Protein 5HB7 (pdb70)

InterPro domains:
  IPR012677 Nucleotide-binding alpha-beta plait domain superfamily [G3DSA:3.30.70.330] (127-249)
  IPR059837 Nucleoporin NUP53, C-terminal domain [PF28376] (381-426)

Nearest PDB structures (foldseek):
  5hb7-assembly1_A  TM=1.008E+00  e=2.711E-26  Thermochaetoides thermophila DSM 1495
  5hb8-assembly2_B  TM=9.740E-01  e=8.031E-22  Thermochaetoides thermophila DSM 1495
  5hb8-assembly4_D  TM=9.629E-01  e=1.924E-21  Thermochaetoides thermophila DSM 1495
  2lyv-assembly1_A  TM=5.678E-01  e=2.781E-02  Homo sapiens
  5mpl-assembly1_A  TM=6.545E-01  e=7.548E-02  Homo sapiens

GO terms:
  GO:0005515 protein binding (F, IPI)

Organism: Chaetomium thermophilum (strain DSM 1495 / CBS 144.50 / IMI 039719) (NCBI:txid759272)

Radius of gyration: 14.31 Å; Cα contacts (8 Å, |Δi|>4): 257; chains: 1; bounding box: 32×37×36 Å

Structure (mmCIF, N/CA/C/O backbone):
data_5HB7
#
_entry.id   5HB7
#
_cell.length_a   34.990
_cell.length_b   50.370
_cell.length_c   60.030
_cell.angle_alpha   90.00
_cell.angle_beta   90.00
_cell.angle_gamma   90.00
#
_symmetry.space_group_name_H-M   'P 21 21 21'
#
loop_
_entity.id
_entity.type
_entity.pdbx_description
1 polymer 'Nucleoporin NUP53'
2 non-polymer 'IODIDE ION'
3 water water
#
loop_
_atom_site.group_PDB
_atom_site.id
_atom_site.type_symbol
_atom_site.label_atom_id
_atom_site.label_alt_id
_atom_site.label_comp_id
_atom_site.label_asym_id
_atom_site.label_entity_id
_atom_site.label_seq_id
_atom_site.pdbx_PDB_ins_code
_atom_site.Cartn_x
_atom_site.Cartn_y
_atom_site.Cartn_z
_atom_site.occupancy
_atom_site.B_iso_or_equiv
_atom_site.auth_seq_id
_atom_site.auth_comp_id
_atom_site.auth_asym_id
_atom_site.auth_atom_id
_atom_site.pdbx_PDB_model_num
ATOM 1 N N . GLY A 1 1 ? -29.392 57.716 49.566 1.00 22.95 -4 GLY A N 1
ATOM 2 C CA . GLY A 1 1 ? -30.495 58.691 49.338 1.00 19.88 -4 GLY A CA 1
ATOM 3 C C . GLY A 1 1 ? -30.233 60.009 50.052 1.00 15.27 -4 GLY A C 1
ATOM 4 O O . GLY A 1 1 ? -29.435 60.055 50.987 1.00 15.43 -4 GLY A O 1
ATOM 10 N N A PRO A 1 2 ? -30.939 61.065 49.639 0.74 13.01 -3 PRO A N 1
ATOM 11 N N B PRO A 1 2 ? -30.905 61.077 49.623 0.26 13.74 -3 PRO A N 1
ATOM 12 C CA A PRO A 1 2 ? -30.672 62.393 50.218 0.74 12.66 -3 PRO A CA 1
ATOM 13 C CA B PRO A 1 2 ? -30.628 62.403 50.202 0.26 12.82 -3 PRO A CA 1
ATOM 14 C C A PRO A 1 2 ? -30.885 62.417 51.724 0.74 11.15 -3 PRO A C 1
ATOM 15 C C B PRO A 1 2 ? -30.885 62.438 51.704 0.26 11.03 -3 PRO A C 1
ATOM 16 O O A PRO A 1 2 ? -31.881 61.901 52.227 0.74 13.36 -3 PRO A O 1
ATOM 17 O O B PRO A 1 2 ? -31.908 61.947 52.183 0.26 11.97 -3 PRO A O 1
ATOM 38 N N . HIS A 1 3 ? -29.945 63.033 52.448 1.00 8.60 -2 HIS A N 1
ATOM 39 C CA . HIS A 1 3 ? -30.074 63.096 53.901 1.00 7.68 -2 HIS A CA 1
ATOM 40 C C . HIS A 1 3 ? -31.256 63.965 54.320 1.00 7.42 -2 HIS A C 1
ATOM 41 O O . HIS A 1 3 ? -31.396 65.113 53.885 1.00 9.13 -2 HIS A O 1
ATOM 55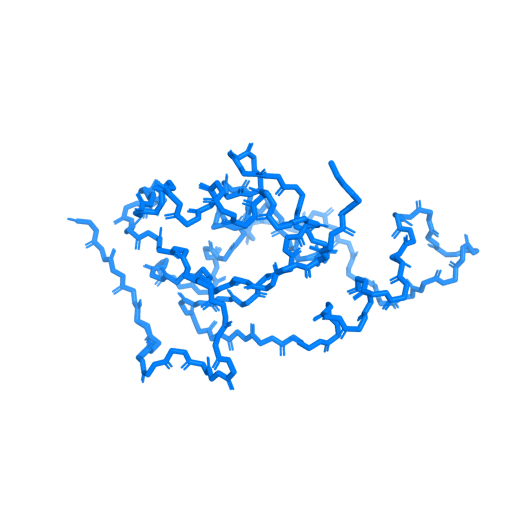 N N . MET A 1 4 ? -32.071 63.408 55.205 1.00 7.18 -1 MET A N 1
ATOM 56 C CA . MET A 1 4 ? -33.180 64.109 55.849 1.00 6.96 -1 MET A CA 1
ATOM 57 C C . MET A 1 4 ? -32.910 64.093 57.359 1.00 6.38 -1 MET A C 1
ATOM 58 O O . MET A 1 4 ? -32.897 63.011 57.966 1.00 7.17 -1 MET A O 1
ATOM 72 N N A PRO A 1 5 ? -32.697 65.241 57.995 0.62 6.37 133 PRO A N 1
ATOM 73 N N B PRO A 1 5 ? -32.681 65.244 57.974 0.38 6.40 133 PRO A N 1
ATOM 74 C CA A PRO A 1 5 ? -32.406 65.224 59.432 0.62 6.62 133 PRO A CA 1
ATOM 75 C CA B PRO A 1 5 ? -32.464 65.280 59.424 0.38 6.50 133 PRO A CA 1
ATOM 76 C C A PRO A 1 5 ? -33.591 64.653 60.195 0.62 6.42 133 PRO A C 1
ATOM 77 C C B PRO A 1 5 ? -33.614 64.604 60.158 0.38 5.77 133 PRO A C 1
ATOM 78 O O A PRO A 1 5 ? -34.749 64.936 59.886 0.62 7.32 133 PRO A O 1
ATOM 79 O O B PRO A 1 5 ? -34.780 64.758 59.787 0.38 5.88 133 PRO A O 1
ATOM 100 N N . THR A 1 6 ? -33.270 63.843 61.209 1.00 5.63 134 THR A N 1
ATOM 101 C CA . THR A 1 6 ? -34.235 62.984 61.881 1.00 5.79 134 THR A CA 1
ATOM 102 C C . THR A 1 6 ? -33.977 63.021 63.385 1.00 5.47 134 THR A C 1
ATOM 103 O O . THR A 1 6 ? -32.876 62.686 63.842 1.00 6.22 134 THR A O 1
ATOM 114 N N . GLU A 1 7 ? -34.994 63.418 64.147 1.00 5.62 135 GLU A N 1
ATOM 115 C CA . GLU A 1 7 ? -34.861 63.614 65.583 1.00 5.80 135 GLU A CA 1
ATOM 116 C C . GLU A 1 7 ? -35.101 62.319 66.359 1.00 5.42 135 GLU A C 1
ATOM 117 O O . GLU A 1 7 ? -36.015 61.527 66.066 1.00 6.05 135 GLU A O 1
ATOM 129 N N . VAL A 1 8 ? -34.270 62.144 67.396 1.00 5.33 136 VAL A N 1
ATOM 130 C CA . VAL A 1 8 ? -34.251 60.964 68.249 1.00 5.24 136 VAL A CA 1
ATOM 131 C C . VAL A 1 8 ? -34.047 61.447 69.687 1.00 5.22 136 VAL A C 1
ATOM 132 O O . VAL A 1 8 ? -33.278 62.377 69.929 1.00 6.61 136 VAL A O 1
ATOM 145 N N A ILE A 1 9 ? -34.719 60.773 70.625 0.54 5.04 137 ILE A N 1
ATOM 146 N N B ILE A 1 9 ? -34.699 60.794 70.645 0.46 5.14 137 ILE A N 1
ATOM 147 C CA A ILE A 1 9 ? -34.475 60.940 72.056 0.54 5.47 137 ILE A CA 1
ATOM 148 C CA B ILE A 1 9 ? -34.407 61.046 72.055 0.46 4.79 137 ILE A CA 1
ATOM 149 C C A ILE A 1 9 ? -33.419 59.923 72.487 0.54 4.96 137 ILE A C 1
ATOM 150 C C B ILE A 1 9 ? -33.485 59.955 72.576 0.46 4.95 137 ILE A C 1
ATOM 151 O O A ILE A 1 9 ? -33.553 58.730 72.192 0.54 5.09 137 ILE A O 1
ATOM 152 O O B ILE A 1 9 ? -33.775 58.757 72.429 0.46 4.96 137 ILE A O 1
ATOM 183 N N . LEU A 1 10 ? -32.390 60.390 73.202 1.00 4.92 138 LEU A N 1
ATOM 184 C CA . LEU A 1 10 ? -31.455 59.525 73.919 1.00 4.93 138 LEU A CA 1
ATOM 185 C C . LEU A 1 10 ? -31.785 59.668 75.410 1.00 5.01 138 LEU A C 1
ATOM 186 O O . LEU A 1 10 ? -31.863 60.789 75.912 1.00 5.97 138 LEU A O 1
ATOM 202 N N . ARG A 1 11 ? -31.993 58.558 76.109 1.00 5.26 139 ARG A N 1
ATOM 203 C CA . ARG A 1 11 ? -32.454 58.649 77.497 1.00 5.33 139 ARG A CA 1
ATOM 204 C C . ARG A 1 11 ? -31.888 57.513 78.340 1.00 5.35 139 ARG A C 1
ATOM 205 O O . ARG A 1 11 ? -31.694 56.389 77.870 1.00 6.45 139 ARG A O 1
ATOM 226 N N . GLY A 1 12 ? -31.717 57.803 79.630 1.00 5.35 140 GLY A N 1
ATOM 227 C CA . GLY A 1 12 ? -31.409 56.778 80.618 1.00 5.35 140 GLY A CA 1
ATOM 228 C C . GLY A 1 12 ? -30.053 56.914 81.277 1.00 5.25 140 GLY A C 1
ATOM 229 O O . GLY A 1 12 ? -29.732 56.124 82.178 1.00 5.94 140 GLY A O 1
ATOM 233 N N . TYR A 1 13 ? -29.235 57.876 80.856 1.00 5.60 141 TYR A N 1
ATOM 234 C CA . TYR A 1 13 ? -27.914 58.052 81.429 1.00 5.77 141 TYR A CA 1
ATOM 235 C C . TYR A 1 13 ? -27.997 58.635 82.843 1.00 5.80 141 TYR A C 1
ATOM 236 O O . TYR A 1 13 ? -29.047 59.088 83.326 1.00 6.26 141 TYR A O 1
ATOM 254 N N . ARG A 1 14 ? -26.846 58.579 83.529 1.00 6.27 142 ARG A N 1
ATOM 255 C CA . ARG A 1 14 ? -26.841 58.723 84.981 1.00 6.62 142 ARG A CA 1
ATOM 256 C C . ARG A 1 14 ? -27.374 60.070 85.454 1.00 6.80 142 ARG A C 1
ATOM 257 O O . ARG A 1 14 ? -28.119 60.123 86.444 1.00 7.50 142 ARG A O 1
ATOM 278 N N . ASN A 1 15 ? -26.948 61.156 84.814 1.00 6.66 143 ASN A N 1
ATOM 279 C CA . ASN A 1 15 ? -27.352 62.512 85.166 1.00 7.03 143 ASN A CA 1
ATOM 280 C C . ASN A 1 15 ? -26.882 63.415 84.040 1.00 6.76 143 ASN A C 1
ATOM 281 O O . ASN A 1 15 ? -26.337 62.949 83.036 1.00 6.64 143 ASN A O 1
ATOM 292 N N . ALA A 1 16 ? -27.112 64.713 84.181 1.00 7.19 144 ALA A N 1
ATOM 293 C CA . ALA A 1 16 ? -26.874 65.602 83.057 1.00 7.86 144 ALA A CA 1
ATOM 294 C C . ALA A 1 16 ? -25.394 65.692 82.707 1.00 7.70 144 ALA A C 1
ATOM 295 O O . ALA A 1 16 ? -25.053 66.032 81.568 1.00 8.58 144 ALA A O 1
ATOM 302 N N A GLN A 1 17 ? -24.509 65.381 83.654 0.68 7.95 145 GLN A N 1
ATOM 303 N N B GLN A 1 17 ? -24.501 65.367 83.642 0.32 7.54 145 GLN A N 1
ATOM 304 C CA A GLN A 1 17 ? -23.083 65.371 83.365 0.68 9.34 145 GLN A CA 1
ATOM 305 C CA B GLN A 1 17 ? -23.068 65.353 83.363 0.32 8.20 145 GLN A CA 1
ATOM 306 C C A GLN A 1 17 ? -22.679 64.227 82.444 0.68 8.24 145 GLN A C 1
ATOM 307 C C B GLN A 1 17 ? -22.634 64.131 82.561 0.32 7.40 145 GLN A C 1
ATOM 308 O O A GLN A 1 17 ? -21.556 64.254 81.923 0.68 9.54 145 GLN A O 1
ATOM 309 O O B GLN A 1 17 ? -21.440 63.970 82.288 0.32 7.61 145 GLN A O 1
ATOM 336 N N . HIS A 1 18 ? -23.567 63.249 82.218 1.00 6.83 146 HIS A N 1
ATOM 337 C CA . HIS A 1 18 ? -23.304 62.123 81.338 1.00 6.77 146 HIS A CA 1
ATOM 338 C C . HIS A 1 18 ? -23.900 62.313 79.946 1.00 6.51 146 HIS A C 1
ATOM 339 O O . HIS A 1 18 ? -23.753 61.436 79.097 1.00 6.82 146 HIS A O 1
ATOM 353 N N . GLN A 1 19 ? -24.557 63.446 79.694 1.00 6.49 147 GLN A N 1
ATOM 354 C CA . GLN A 1 19 ? -25.145 63.680 78.380 1.00 6.31 147 GLN A CA 1
ATOM 355 C C . GLN A 1 19 ? -24.094 63.554 77.283 1.00 6.14 147 GLN A C 1
ATOM 356 O O . GLN A 1 19 ? -24.373 62.998 76.209 1.00 6.46 147 GLN A O 1
ATOM 370 N N . TYR A 1 20 ? -22.885 64.044 77.543 1.00 6.31 148 TYR A N 1
ATOM 371 C CA . TYR A 1 20 ? -21.842 64.034 76.521 1.00 6.40 148 TYR A CA 1
ATOM 372 C C . TYR A 1 20 ? -21.556 62.614 76.045 1.00 6.22 148 TYR A C 1
ATOM 373 O O . TYR A 1 20 ? -21.194 62.411 74.880 1.00 6.75 148 TYR A O 1
ATOM 391 N N . ALA A 1 21 ? -21.640 61.632 76.950 1.00 6.44 149 ALA A N 1
ATOM 392 C CA . ALA A 1 21 ? -21.266 60.262 76.625 1.00 6.75 149 ALA A CA 1
ATOM 393 C C . ALA A 1 21 ? -22.336 59.609 75.761 1.00 6.29 149 ALA A C 1
ATOM 394 O O . ALA A 1 21 ? -22.035 58.846 74.840 1.00 6.68 149 ALA A O 1
ATOM 401 N N . ALA A 1 22 ? -23.602 59.916 76.054 1.00 6.28 150 ALA A N 1
ATOM 402 C CA . ALA A 1 22 ? -24.691 59.456 75.203 1.00 6.30 150 ALA A CA 1
ATOM 403 C C . ALA A 1 22 ? -24.534 59.988 73.791 1.00 6.10 150 ALA A C 1
ATOM 404 O O . ALA A 1 22 ? -24.680 59.246 72.814 1.00 6.55 150 ALA A O 1
ATOM 411 N N . ILE A 1 23 ? -24.255 61.288 73.680 1.00 5.86 151 ILE A N 1
ATOM 412 C CA . ILE A 1 23 ? -24.118 61.897 72.368 1.00 6.15 151 ILE A CA 1
ATOM 413 C C . ILE A 1 23 ? -22.891 61.363 71.640 1.00 6.06 151 ILE A C 1
ATOM 414 O O . ILE A 1 23 ? -22.969 60.965 70.477 1.00 6.70 151 ILE A O 1
ATOM 430 N N . ASN A 1 24 ? -21.730 61.320 72.318 1.00 6.05 152 ASN A N 1
ATOM 431 C CA . ASN A 1 24 ? -20.528 60.842 71.651 1.00 6.47 152 ASN A CA 1
ATOM 432 C C . ASN A 1 24 ? -20.704 59.408 71.183 1.00 6.10 152 ASN A C 1
ATOM 433 O O . ASN A 1 24 ? -20.366 59.074 70.042 1.00 6.95 152 ASN A O 1
ATOM 444 N N . HIS A 1 25 ? -21.218 58.537 72.052 1.00 5.89 153 HIS A N 1
ATOM 445 C CA . HIS A 1 25 ? -21.313 57.135 71.696 1.00 5.98 153 HIS A CA 1
ATOM 446 C C . HIS A 1 25 ? -22.275 56.916 70.537 1.00 5.80 153 HIS A C 1
ATOM 447 O O . HIS A 1 25 ? -21.950 56.216 69.568 1.00 6.36 153 HIS A O 1
ATOM 461 N N . TYR A 1 26 ? -23.476 57.489 70.630 1.00 5.59 154 TYR A N 1
ATOM 462 C CA . TYR A 1 26 ? -24.441 57.279 69.558 1.00 5.65 154 TYR A CA 1
ATOM 463 C C . TYR A 1 26 ? -23.998 57.935 68.256 1.00 6.07 154 TYR A C 1
ATOM 464 O O . TYR A 1 26 ? -24.253 57.380 67.181 1.00 6.93 154 TYR A O 1
ATOM 482 N N . GLU A 1 27 ? -23.316 59.074 68.318 1.00 6.32 155 GLU A N 1
ATOM 483 C CA . GLU A 1 27 ? -22.787 59.656 67.092 1.00 6.74 155 GLU A CA 1
ATOM 484 C C . GLU A 1 27 ? -21.774 58.699 66.453 1.00 6.99 155 GLU A C 1
ATOM 485 O O . GLU A 1 27 ? -21.793 58.453 65.241 1.00 7.79 155 GLU A O 1
ATOM 497 N N . GLN A 1 28 ? -20.873 58.144 67.265 1.00 6.74 156 GLN A N 1
ATOM 498 C CA . GLN A 1 28 ? -19.842 57.270 66.744 1.00 7.50 156 GLN A CA 1
ATOM 499 C C . GLN A 1 28 ? -20.437 56.031 66.085 1.00 7.86 156 GLN A C 1
ATOM 500 O O . GLN A 1 28 ? -19.954 55.606 65.038 1.00 10.19 156 GLN A O 1
ATOM 514 N N . ILE A 1 29 ? -21.461 55.426 66.690 1.00 6.85 157 ILE A N 1
ATOM 515 C CA . ILE A 1 29 ? -21.992 54.169 66.174 1.00 7.50 157 ILE A CA 1
ATOM 516 C C . ILE A 1 29 ? -23.045 54.359 65.093 1.00 7.40 157 ILE A C 1
ATOM 517 O O . ILE A 1 29 ? -23.256 53.434 64.303 1.00 9.86 157 ILE A O 1
ATOM 533 N N . ALA A 1 30 ? -23.712 55.509 65.044 1.00 6.79 158 ALA A N 1
ATOM 534 C CA . ALA A 1 30 ? -24.849 55.694 64.150 1.00 7.04 158 ALA A CA 1
ATOM 535 C C . ALA A 1 30 ? -24.643 56.762 63.095 1.00 7.50 158 ALA A C 1
ATOM 536 O O . ALA A 1 30 ? -25.178 56.625 61.993 1.00 9.42 158 ALA A O 1
ATOM 543 N N . GLY A 1 31 ? -23.936 57.831 63.400 1.00 8.65 159 GLY A N 1
ATOM 544 C CA . GLY A 1 31 ? -23.705 58.904 62.464 1.00 8.15 159 GLY A CA 1
ATOM 545 C C . GLY A 1 31 ? -23.881 60.266 63.103 1.00 6.91 159 GLY A C 1
ATOM 546 O O . GLY A 1 31 ? -24.319 60.409 64.250 1.00 7.39 159 GLY A O 1
ATOM 550 N N . ARG A 1 32 ? -23.534 61.287 62.324 1.00 6.91 160 ARG A N 1
ATOM 551 C CA . ARG A 1 32 ? -23.472 62.651 62.810 1.00 6.56 160 ARG A CA 1
ATOM 552 C C . ARG A 1 32 ? -24.760 63.096 63.494 1.00 6.30 160 ARG A C 1
ATOM 553 O O . ARG A 1 32 ? -25.869 62.964 62.959 1.00 6.66 160 ARG A O 1
ATOM 574 N N . ILE A 1 33 ? -24.547 63.715 64.654 1.00 6.21 161 ILE A N 1
ATOM 575 C CA . ILE A 1 33 ? -25.546 64.476 65.388 1.00 6.23 161 ILE A CA 1
ATOM 576 C C . ILE A 1 33 ? -25.275 65.951 65.115 1.00 6.22 161 ILE A C 1
ATOM 577 O O . ILE A 1 33 ? -24.137 66.424 65.234 1.00 7.09 161 ILE A O 1
ATOM 593 N N . CYS A 1 34 ? -26.316 66.686 64.708 1.00 6.49 162 CYS A N 1
ATOM 594 C CA . CYS A 1 34 ? -26.119 68.034 64.201 1.00 7.20 162 CYS A CA 1
ATOM 595 C C . CYS A 1 34 ? -25.939 69.092 65.290 1.00 7.87 162 CYS A C 1
ATOM 596 O O . CYS A 1 34 ? -25.357 70.142 65.015 1.00 10.85 162 CYS A O 1
ATOM 604 N N . GLU A 1 35 ? -26.471 68.862 66.486 1.00 7.60 163 GLU A N 1
ATOM 605 C CA . GLU A 1 35 ? -26.314 69.792 67.592 1.00 8.23 163 GLU A CA 1
ATOM 606 C C . GLU A 1 35 ? -24.844 69.924 67.985 1.00 9.99 163 GLU A C 1
ATOM 607 O O . GLU A 1 35 ? -24.041 69.007 67.809 1.00 11.32 163 GLU A O 1
ATOM 619 N N A ASP A 1 36 ? -24.530 71.091 68.553 0.59 12.79 164 ASP A N 1
ATOM 620 N N B ASP A 1 36 ? -24.487 71.071 68.564 0.41 11.12 164 ASP A N 1
ATOM 621 C CA A ASP A 1 36 ? -23.199 71.456 69.027 0.59 15.77 164 ASP A CA 1
ATOM 622 C CA B ASP A 1 36 ? -23.102 71.350 68.937 0.41 12.22 164 ASP A CA 1
ATOM 623 C C A ASP A 1 36 ? -23.035 71.209 70.525 0.59 14.58 164 ASP A C 1
ATOM 624 C C B ASP A 1 36 ? -22.784 70.987 70.387 0.41 11.19 164 ASP A C 1
ATOM 625 O O A ASP A 1 36 ? -22.326 71.954 71.201 0.59 15.47 164 ASP A O 1
ATOM 626 O O B ASP A 1 36 ? -21.758 71.423 70.913 0.41 11.79 164 ASP A O 1
ATOM 643 N N A TYR A 1 37 ? -23.690 70.181 71.060 0.59 13.00 165 TYR A N 1
ATOM 644 N N B TYR A 1 37 ? -23.624 70.184 71.033 0.41 10.07 165 TYR A N 1
ATOM 645 C CA A TYR A 1 37 ? -23.523 69.777 72.450 0.59 11.49 165 TYR A CA 1
ATOM 646 C CA B TYR A 1 37 ? -23.456 69.876 72.446 0.41 10.15 165 TYR A CA 1
ATOM 647 C C A TYR A 1 37 ? -22.102 69.217 72.679 0.59 10.88 165 TYR A C 1
ATOM 648 C C B TYR A 1 37 ? -22.127 69.154 72.704 0.41 9.35 165 TYR A C 1
ATOM 649 O O A TYR A 1 37 ? -21.470 68.701 71.758 0.59 12.47 165 TYR A O 1
ATOM 650 O O B TYR A 1 37 ? -21.604 68.438 71.842 0.41 8.62 165 TYR A O 1
ATOM 685 N N . PRO A 1 38 ? -21.584 69.276 73.913 1.00 10.49 166 PRO A N 1
ATOM 686 C CA . PRO A 1 38 ? -20.293 68.626 74.199 1.00 10.79 166 PRO A CA 1
ATOM 687 C C . PRO A 1 38 ? -20.293 67.123 73.958 1.00 9.30 166 PRO A C 1
ATOM 688 O O . PRO A 1 38 ? -21.273 66.444 74.253 1.00 9.61 166 PRO A O 1
ATOM 699 N N . ARG A 1 39 ? -19.148 66.602 73.487 1.00 9.76 167 ARG A N 1
ATOM 700 C CA . ARG A 1 39 ? -18.886 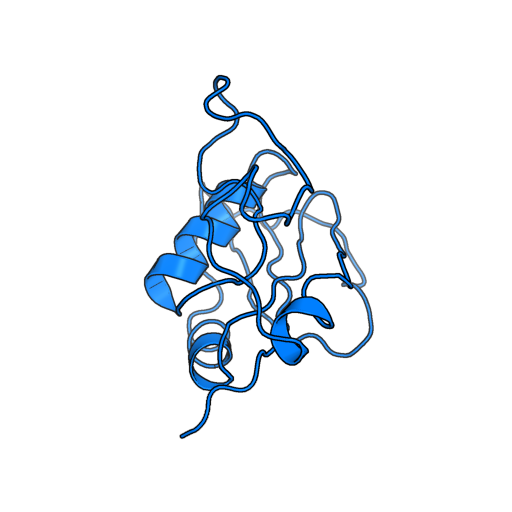65.172 73.361 1.00 9.56 167 ARG A CA 1
ATOM 701 C C . ARG A 1 39 ? -17.779 64.720 74.309 1.00 10.45 167 ARG A C 1
ATOM 702 O O . ARG A 1 39 ? -17.319 63.576 74.198 1.00 12.13 167 ARG A O 1
ATOM 723 N N . GLU A 1 40 ? -17.355 65.590 75.239 1.00 11.55 168 GLU A N 1
ATOM 724 C CA . GLU A 1 40 ? -16.279 65.362 76.184 1.00 13.78 168 GLU A CA 1
ATOM 725 C C . GLU A 1 40 ? -16.807 65.568 77.585 1.00 12.90 168 GLU A C 1
ATOM 726 O O . GLU A 1 40 ? -17.732 66.367 77.791 1.00 12.87 168 GLU A O 1
ATOM 738 N N . PRO A 1 41 ? -16.224 64.878 78.571 1.00 13.80 169 PRO A N 1
ATOM 739 C CA . PRO A 1 41 ? -16.769 64.941 79.906 1.00 14.48 169 PRO A CA 1
ATOM 740 C C . PRO A 1 41 ? -16.533 66.301 80.529 1.00 14.63 169 PRO A C 1
ATOM 741 O O . PRO A 1 41 ? -15.517 66.963 80.258 1.00 16.74 169 PRO A O 1
ATOM 752 N N . PRO A 1 42 ? -17.434 66.745 81.385 1.00 14.58 170 PRO A N 1
ATOM 753 C CA . PRO A 1 42 ? -17.232 68.017 82.077 1.00 16.57 170 PRO A CA 1
ATOM 754 C C . PRO A 1 42 ? -16.329 67.879 83.298 1.00 20.97 170 PRO A C 1
ATOM 755 O O . PRO A 1 42 ? -16.586 68.494 84.337 1.00 23.67 170 PRO A O 1
ATOM 766 N N . VAL A 1 43 ? -15.270 67.070 83.198 1.00 24.02 171 VAL A N 1
ATOM 767 C CA . VAL A 1 43 ? -14.327 66.957 84.307 1.00 28.73 171 VAL A CA 1
ATOM 768 C C . VAL A 1 43 ? -13.484 68.220 84.405 1.00 30.17 171 VAL A C 1
ATOM 769 O O . VAL A 1 43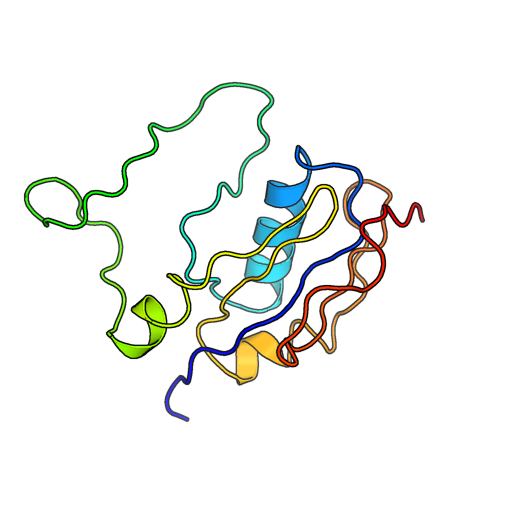 ? -13.114 68.651 85.505 1.00 31.68 171 VAL A O 1
ATOM 782 N N A GLU A 1 44 ? -13.183 68.845 83.269 0.66 29.77 172 GLU A N 1
ATOM 783 N N B GLU A 1 44 ? -13.163 68.824 83.262 0.34 30.74 172 GLU A N 1
ATOM 784 C CA A GLU A 1 44 ? -12.506 70.131 83.245 0.66 29.80 172 GLU A CA 1
ATOM 785 C CA B GLU A 1 44 ? -12.421 70.073 83.213 0.34 31.22 172 GLU A CA 1
ATOM 786 C C A GLU A 1 44 ? -12.876 70.849 81.957 0.66 27.32 172 GLU A C 1
ATOM 787 C C B GLU A 1 44 ? -12.782 70.802 81.928 0.34 29.74 172 GLU A C 1
ATOM 788 O O A GLU A 1 44 ? -13.334 70.235 80.990 0.66 26.14 172 GLU A O 1
ATOM 789 O O B GLU A 1 44 ? -13.217 70.195 80.945 0.34 29.70 172 GLU A O 1
ATOM 812 N N A SER A 1 45 ? -12.683 72.165 81.956 0.66 26.68 173 SER A N 1
ATOM 813 N N B SER A 1 45 ? -12.597 72.119 81.950 0.34 28.10 173 SER A N 1
ATOM 814 C CA A SER A 1 45 ? -13.053 72.961 80.796 0.66 26.70 173 SER A CA 1
ATOM 815 C CA 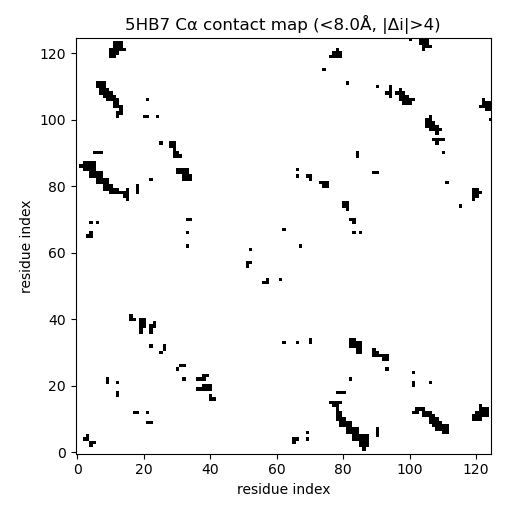B SER A 1 45 ? -12.976 72.952 80.817 0.34 26.39 173 SER A CA 1
ATOM 816 C C A SER A 1 45 ? -12.173 72.619 79.603 0.66 23.21 173 SER A C 1
ATOM 817 C C B SER A 1 45 ? -12.145 72.595 79.592 0.34 24.61 173 SER A C 1
ATOM 818 O O A SER A 1 45 ? -10.966 72.397 79.738 0.66 21.69 173 SER A O 1
ATOM 819 O O B SER A 1 45 ? -10.941 72.343 79.692 0.34 24.87 173 SER A O 1
ATOM 834 N N . ARG A 1 46 ? -12.795 72.588 78.425 1.00 22.97 174 ARG A N 1
ATOM 835 C CA . ARG A 1 46 ? -12.102 72.317 77.167 1.00 21.69 174 ARG A CA 1
ATOM 836 C C . ARG A 1 46 ? -12.348 73.394 76.117 1.00 15.22 174 ARG A C 1
ATOM 837 O O . ARG A 1 46 ? -11.451 73.663 75.311 1.00 12.69 174 ARG A O 1
ATOM 859 N N . ARG A 1 47 ? -13.547 73.992 76.092 1.00 14.92 175 ARG A N 1
ATOM 860 C CA . ARG A 1 47 ? -13.989 74.784 74.949 1.00 16.13 175 ARG A CA 1
ATOM 861 C C . ARG A 1 47 ? -14.958 75.882 75.385 1.00 14.78 175 ARG A C 1
ATOM 862 O O . ARG A 1 47 ? -15.774 75.700 76.291 1.00 17.27 175 ARG A O 1
ATOM 883 N N . TYR A 1 48 ? -14.861 77.013 74.703 1.00 11.39 176 TYR A N 1
ATOM 884 C CA . TYR A 1 48 ? -15.789 78.127 74.857 1.00 11.76 176 TYR A CA 1
ATOM 885 C C . TYR A 1 48 ? -17.066 77.860 74.061 1.00 13.82 176 TYR A C 1
ATOM 886 O O . TYR A 1 48 ? -16.999 77.491 72.887 1.00 14.71 176 TYR A O 1
ATOM 904 N N A LYS A 1 49 ? -18.223 78.057 74.691 0.61 15.31 177 LYS A N 1
ATOM 905 N N B LYS A 1 49 ? -18.222 78.061 74.689 0.39 16.42 177 LYS A N 1
ATOM 906 C CA A LYS A 1 49 ? -19.504 77.905 74.015 0.61 18.95 177 LYS A CA 1
ATOM 907 C CA B LYS A 1 49 ? -19.502 77.902 74.009 0.39 19.90 177 LYS A CA 1
ATOM 908 C C A LYS A 1 49 ? -19.918 79.239 73.409 0.61 20.02 177 LYS A C 1
ATOM 909 C C B LYS A 1 49 ? -19.927 79.235 73.411 0.39 20.48 177 LYS A C 1
ATOM 910 O O A LYS A 1 49 ? -19.927 80.264 74.097 0.61 20.87 177 LYS A O 1
ATOM 911 O O B LYS A 1 49 ? -19.947 80.256 74.106 0.39 21.05 177 LYS A O 1
ATOM 948 N N . SER A 1 50 ? -20.266 79.221 72.125 1.00 20.59 178 SER A N 1
ATOM 949 C CA . SER A 1 50 ? -20.716 80.415 71.425 1.00 20.81 178 SER A CA 1
ATOM 950 C C . SER A 1 50 ? -21.830 80.035 70.465 1.00 19.62 178 SER A C 1
ATOM 951 O O . SER A 1 50 ? -21.743 79.018 69.772 1.00 18.12 178 SER A O 1
ATOM 959 N N A GLU A 1 51 ? -22.884 80.846 70.429 0.51 20.39 179 GLU A N 1
ATOM 960 N N B GLU A 1 51 ? -22.878 80.856 70.433 0.49 20.51 179 GLU A N 1
ATOM 961 C CA A GLU A 1 51 ? -23.968 80.637 69.481 0.51 21.09 179 GLU A CA 1
ATOM 962 C CA B GLU A 1 51 ? -23.983 80.670 69.505 0.49 21.31 179 GLU A CA 1
ATOM 963 C C A GLU A 1 51 ? -23.834 81.508 68.238 0.51 17.74 179 GLU A C 1
ATOM 964 C C B GLU A 1 51 ? -23.824 81.487 68.229 0.49 17.82 179 GLU A C 1
ATOM 965 O O A GLU A 1 51 ? -24.780 81.581 67.448 0.51 17.06 179 GLU A O 1
ATOM 966 O O B GLU A 1 51 ? -24.747 81.507 67.411 0.49 17.08 179 GLU A O 1
ATOM 989 N N . LEU A 1 52 ? -22.687 82.159 68.037 1.00 14.93 180 LEU A N 1
ATOM 990 C CA . LEU A 1 52 ? -22.461 82.875 66.791 1.00 13.46 180 LEU A CA 1
ATOM 991 C C . LEU A 1 52 ? -22.400 81.890 65.637 1.00 12.03 180 LEU A C 1
ATOM 992 O O . LEU A 1 52 ? -21.881 80.777 65.773 1.00 13.68 180 LEU A O 1
ATOM 1008 N N . ARG A 1 53 ? -22.931 82.310 64.504 1.00 10.89 181 ARG A N 1
ATOM 1009 C CA . ARG A 1 53 ? -22.858 81.542 63.272 1.00 10.78 181 ARG A CA 1
ATOM 1010 C C . ARG A 1 53 ? -22.111 82.292 62.182 1.00 10.76 181 ARG A C 1
ATOM 1011 O O . ARG A 1 53 ? -21.780 81.707 61.153 1.00 12.90 181 ARG A O 1
ATOM 1032 N N . ASP A 1 54 ? -21.844 83.570 62.386 1.00 10.52 182 ASP A N 1
ATOM 1033 C CA . ASP A 1 54 ? -21.187 84.401 61.395 1.00 10.81 182 ASP A CA 1
ATOM 1034 C C . ASP A 1 54 ? -19.813 83.803 61.082 1.00 9.63 182 ASP A C 1
ATOM 1035 O O . ASP A 1 54 ? -19.025 83.562 62.005 1.00 9.38 182 ASP A O 1
ATOM 1044 N N . PRO A 1 55 ? -19.482 83.559 59.809 1.00 9.56 183 PRO A N 1
ATOM 1045 C CA . PRO A 1 55 ? -18.175 82.972 59.486 1.00 10.22 183 PRO A CA 1
ATOM 1046 C C . PRO A 1 55 ? -16.982 83.826 59.881 1.00 9.37 183 PRO A C 1
ATOM 1047 O O . PRO A 1 55 ? -15.876 83.282 59.935 1.00 10.75 183 PRO A O 1
ATOM 1058 N N . ALA A 1 56 ? -17.154 85.117 60.166 1.00 9.21 184 ALA A N 1
ATOM 1059 C CA . ALA A 1 56 ? -16.058 85.903 60.724 1.00 9.61 184 ALA A CA 1
ATOM 1060 C C . ALA A 1 56 ? -15.684 85.435 62.130 1.00 8.61 184 ALA A C 1
ATOM 1061 O O . ALA A 1 56 ? -14.594 85.781 62.627 1.00 9.29 184 ALA A O 1
ATOM 1068 N N . PHE A 1 57 ? -16.568 84.676 62.762 1.00 8.58 185 PHE A N 1
ATOM 1069 C CA . PHE A 1 57 ? -16.363 84.192 64.114 1.00 9.00 185 PHE A CA 1
ATOM 1070 C C . PHE A 1 57 ? -16.299 82.684 64.236 1.00 9.37 185 PHE A C 1
ATOM 1071 O O . PHE A 1 57 ? -15.777 82.217 65.236 1.00 11.47 185 PHE A O 1
ATOM 1088 N N . THR A 1 58 ? -16.771 81.921 63.250 1.00 8.84 186 THR A N 1
ATOM 1089 C CA . THR A 1 58 ? -16.698 80.476 63.329 1.00 9.45 186 THR A CA 1
ATOM 1090 C C . THR A 1 58 ? -16.680 79.872 61.940 1.00 9.46 186 THR A C 1
ATOM 1091 O O . THR A 1 58 ? -17.491 80.223 61.087 1.00 9.82 186 THR A O 1
ATOM 1102 N N . HIS A 1 59 ? -15.798 78.893 61.755 1.00 10.05 187 HIS A N 1
ATOM 1103 C CA . HIS A 1 59 ? -15.806 78.051 60.573 1.00 11.49 187 HIS A CA 1
ATOM 1104 C C . HIS A 1 59 ? -16.312 76.649 60.877 1.00 12.17 187 HIS A C 1
ATOM 1105 O O . HIS A 1 59 ? -16.033 75.723 60.121 1.00 15.06 187 HIS A O 1
ATOM 1119 N N . ARG A 1 60 ? -17.056 76.477 61.964 1.00 11.23 188 ARG A N 1
ATOM 1120 C CA . ARG A 1 60 ? -17.729 75.218 62.205 1.00 12.42 188 ARG A CA 1
ATOM 1121 C C . ARG A 1 60 ? -18.803 75.013 61.150 1.00 10.91 188 ARG A C 1
ATOM 1122 O O . ARG A 1 60 ? -19.288 75.954 60.523 1.00 12.76 188 ARG A O 1
ATOM 1143 N N . ARG A 1 61 ? -19.159 73.762 60.955 1.00 9.78 189 ARG A N 1
ATOM 1144 C CA . ARG A 1 61 ? -20.081 73.398 59.900 1.00 9.31 189 ARG A CA 1
ATOM 1145 C C . ARG A 1 61 ? -21.340 74.252 59.925 1.00 9.24 189 ARG A C 1
ATOM 1146 O O . ARG A 1 61 ? -22.040 74.344 60.937 1.00 10.65 189 ARG A O 1
ATOM 1167 N N . ALA A 1 62 ? -21.650 74.833 58.778 1.00 9.55 190 ALA A N 1
ATOM 1168 C CA . ALA A 1 62 ? -22.882 75.578 58.610 1.00 10.29 190 ALA A CA 1
ATOM 1169 C C . ALA A 1 62 ? -24.018 74.583 58.445 1.00 9.36 190 ALA A C 1
ATOM 1170 O O . ALA A 1 62 ? -23.988 73.735 57.549 1.00 10.38 190 ALA A O 1
ATOM 1177 N N . LEU A 1 63 ? -25.028 74.679 59.297 1.00 9.24 191 LEU A N 1
ATOM 1178 C CA . LEU A 1 63 ? -26.180 73.807 59.168 1.00 8.70 191 LEU A CA 1
ATOM 1179 C C . LEU A 1 63 ? -26.998 74.174 57.942 1.00 9.28 191 LEU A C 1
ATOM 1180 O O . LEU A 1 63 ? -27.123 75.348 57.587 1.00 11.35 191 LEU A O 1
ATOM 1196 N N . THR A 1 64 ? -27.555 73.166 57.292 1.00 9.15 192 THR A N 1
ATOM 1197 C CA . THR A 1 64 ? -28.547 73.425 56.262 1.00 9.32 192 THR A CA 1
ATOM 1198 C C . THR A 1 64 ? -29.810 73.996 56.913 1.00 9.20 192 THR A C 1
ATOM 1199 O O . THR A 1 64 ? -30.011 73.856 58.120 1.00 8.81 192 THR A O 1
ATOM 1210 N N . PRO A 1 65 ? -30.693 74.622 56.134 1.00 10.42 193 PRO A N 1
ATOM 1211 C CA . PRO A 1 65 ? -31.938 75.121 56.741 1.00 10.69 193 PRO A CA 1
ATOM 1212 C C . PRO A 1 65 ? -32.733 74.026 57.439 1.00 9.60 193 PRO A C 1
ATOM 1213 O O . PRO A 1 65 ? -33.326 74.262 58.499 1.00 9.60 193 PRO A O 1
ATOM 1224 N N . GLU A 1 66 ? -32.764 72.829 56.865 1.00 10.25 194 GLU A N 1
ATOM 1225 C CA . GLU A 1 66 ? -33.517 71.723 57.456 1.00 10.53 194 GLU A CA 1
ATOM 1226 C C . GLU A 1 66 ? -32.884 71.274 58.771 1.00 8.86 194 GLU A C 1
ATOM 1227 O O . GLU A 1 66 ? -33.587 70.995 59.755 1.00 9.06 194 GLU A O 1
ATOM 1239 N N . GLU A 1 67 ? -31.556 71.202 58.801 1.00 7.75 195 GLU A N 1
ATOM 1240 C CA . GLU A 1 67 ? -30.864 70.876 60.037 1.00 7.14 195 GLU A CA 1
ATOM 1241 C C . GLU A 1 67 ? -31.088 71.950 61.086 1.00 7.14 195 GLU A C 1
ATOM 1242 O O . GLU A 1 67 ? -31.340 71.644 62.248 1.00 7.68 195 GLU A O 1
ATOM 1254 N N . ARG A 1 68 ? -30.959 73.224 60.694 1.00 7.46 196 ARG A N 1
ATOM 1255 C CA . ARG A 1 68 ? -31.101 74.327 61.640 1.00 7.90 196 ARG A CA 1
ATOM 1256 C C . ARG A 1 68 ? -32.484 74.321 62.275 1.00 7.79 196 ARG A C 1
ATOM 1257 O O . ARG A 1 68 ? -32.618 74.549 63.482 1.00 8.28 196 ARG A O 1
ATOM 1278 N N . ALA A 1 69 ? -33.523 74.070 61.471 1.00 8.27 197 ALA A N 1
ATOM 1279 C CA . ALA A 1 69 ? -34.873 74.088 62.004 1.00 9.50 197 ALA A CA 1
ATOM 1280 C C . ALA A 1 69 ? -35.030 73.070 63.126 1.00 9.06 197 ALA A C 1
ATOM 1281 O O . ALA A 1 69 ? -35.647 73.364 64.156 1.00 11.14 197 ALA A O 1
ATOM 1288 N N A LYS A 1 70 ? -34.469 71.874 62.949 0.61 7.68 198 LYS A N 1
ATOM 1289 N N B LYS A 1 70 ? -34.453 71.877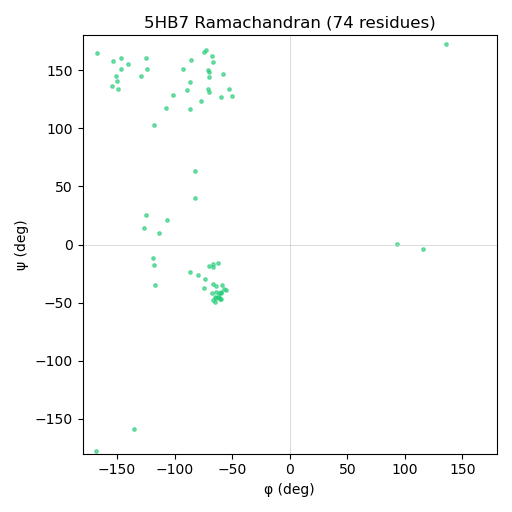 62.958 0.39 8.08 198 LYS A N 1
ATOM 1290 C CA A LYS A 1 70 ? -34.574 70.834 63.969 0.61 7.37 198 LYS A CA 1
ATOM 1291 C CA B LYS A 1 70 ? -34.572 70.826 63.966 0.39 7.70 198 LYS A CA 1
ATOM 1292 C C A LYS A 1 70 ? -33.622 71.069 65.138 0.61 7.05 198 LYS A C 1
ATOM 1293 C C B LYS A 1 70 ? -33.611 71.035 65.136 0.39 7.20 198 LYS A C 1
ATOM 1294 O O A LYS A 1 70 ? -34.014 70.900 66.298 0.61 7.33 198 LYS A O 1
ATOM 1295 O O B LYS A 1 70 ? -33.975 70.785 66.289 0.39 7.44 198 LYS A O 1
ATOM 1332 N N . VAL A 1 71 ? -32.391 71.490 64.868 1.00 6.89 199 VAL A N 1
ATOM 1333 C CA . VAL A 1 71 ? -31.446 71.751 65.950 1.00 7.10 199 VAL A CA 1
ATOM 1334 C C . VAL A 1 71 ? -31.986 72.835 66.884 1.00 7.01 199 VAL A C 1
ATOM 1335 O O . VAL A 1 71 ? -31.782 72.782 68.104 1.00 7.55 199 VAL A O 1
ATOM 1348 N N . ASN A 1 72 ? -32.676 73.836 66.327 1.00 7.02 200 ASN A N 1
ATOM 1349 C CA . ASN A 1 72 ? -33.220 74.902 67.153 1.00 7.31 200 ASN A CA 1
ATOM 1350 C C . ASN A 1 72 ? -34.320 74.415 68.094 1.00 7.03 200 ASN A C 1
ATOM 1351 O O . ASN A 1 72 ? -34.608 75.103 69.078 1.00 7.55 200 ASN A O 1
ATOM 1362 N N . ARG A 1 73 ? -34.926 73.257 67.813 1.00 7.05 201 ARG A N 1
ATOM 1363 C CA . ARG A 1 73 ? -35.929 72.662 68.693 1.00 7.37 201 ARG A CA 1
ATOM 1364 C C . ARG A 1 73 ? -35.224 71.890 69.817 1.00 7.02 201 ARG A C 1
ATOM 1365 O O . ARG A 1 73 ? -35.336 70.674 69.951 1.00 8.70 201 ARG A O 1
ATOM 1386 N N . ALA A 1 74 ? -34.473 72.629 70.634 1.00 7.16 202 ALA A N 1
ATOM 1387 C CA . ALA A 1 74 ? -33.683 72.033 71.702 1.00 7.31 202 ALA A CA 1
ATOM 1388 C C . ALA A 1 74 ? -34.599 71.531 72.808 1.00 7.02 202 ALA A C 1
ATOM 1389 O O . ALA A 1 74 ? -35.493 72.245 73.267 1.00 8.47 202 ALA A O 1
ATOM 1396 N N . MET A 1 75 ? -34.347 70.313 73.274 1.00 7.07 203 MET A N 1
ATOM 1397 C CA . MET A 1 75 ? -35.163 69.650 74.286 1.00 7.95 203 MET A CA 1
ATOM 1398 C C . MET A 1 75 ? -34.258 68.732 75.083 1.00 7.34 203 MET A C 1
ATOM 1399 O O . MET A 1 75 ? -33.494 67.975 74.487 1.00 7.51 203 MET A O 1
ATOM 1413 N N . SER A 1 76 ? -34.364 68.771 76.413 1.00 7.26 204 SER A N 1
ATOM 1414 C CA . SER A 1 76 ? -33.588 67.872 77.249 1.00 6.87 204 SER A CA 1
ATOM 1415 C C . SER A 1 76 ? -34.122 67.904 78.670 1.00 6.99 204 SER A C 1
ATOM 1416 O O . SER A 1 76 ? -34.854 68.812 79.069 1.00 8.22 204 SER A O 1
ATOM 1424 N N . GLY A 1 77 ? -33.695 66.904 79.436 1.00 6.93 205 GLY A N 1
ATOM 1425 C CA . GLY A 1 77 ? -33.907 66.839 80.869 1.00 7.35 205 GLY A CA 1
ATOM 1426 C C . GLY A 1 77 ? -32.627 66.419 81.564 1.00 6.53 205 GLY A C 1
ATOM 1427 O O . GLY A 1 77 ? -31.526 66.590 81.034 1.00 7.48 205 GLY A O 1
ATOM 1431 N N . GLU A 1 78 ? -32.768 65.895 82.776 1.00 6.75 206 GLU A N 1
ATOM 1432 C CA . GLU A 1 78 ? -31.601 65.476 83.538 1.00 6.87 206 GLU A CA 1
ATOM 1433 C C . GLU A 1 78 ? -30.992 64.191 82.992 1.00 6.49 206 GLU A C 1
ATOM 1434 O O . GLU A 1 78 ? -29.777 63.971 83.116 1.00 7.91 206 GLU A O 1
ATOM 1446 N N . HIS A 1 79 ? -31.836 63.330 82.397 1.00 5.78 207 HIS A N 1
ATOM 1447 C CA . HIS A 1 79 ? -31.420 61.994 81.988 1.00 5.45 207 HIS A CA 1
ATOM 1448 C C . HIS A 1 79 ? -31.739 61.727 80.529 1.00 5.40 207 HIS A C 1
ATOM 1449 O O . HIS A 1 79 ? -31.690 60.570 80.092 1.00 6.35 207 HIS A O 1
ATOM 1463 N N . TRP A 1 80 ? -32.059 62.767 79.762 1.00 5.45 208 TRP A N 1
ATOM 1464 C CA . TRP A 1 80 ? -32.403 62.582 78.361 1.00 5.39 208 TRP A CA 1
ATOM 1465 C C . TRP A 1 80 ? -32.094 63.852 77.585 1.00 5.24 208 TRP A C 1
ATOM 1466 O O . TRP A 1 80 ? -32.068 64.962 78.128 1.00 5.67 208 TRP A O 1
ATOM 1487 N N . VAL A 1 81 ? -31.923 63.667 76.272 1.00 5.29 209 VAL A N 1
ATOM 1488 C CA . VAL A 1 81 ? -31.672 64.767 75.361 1.00 5.35 209 VAL A CA 1
ATOM 1489 C C . VAL A 1 81 ? -32.249 64.392 74.004 1.00 5.21 209 VAL A C 1
ATOM 1490 O O . VAL A 1 81 ? -32.120 63.253 73.551 1.00 5.91 209 VAL A O 1
ATOM 1503 N N . LYS A 1 82 ? -32.846 65.370 73.324 1.00 5.42 210 LYS A N 1
ATOM 1504 C CA . LYS A 1 82 ? -33.249 65.192 71.935 1.00 5.44 210 LYS A CA 1
ATOM 1505 C C . LYS A 1 82 ? -32.078 65.591 71.041 1.00 5.48 210 LYS A C 1
ATOM 1506 O O . LYS A 1 82 ? -31.474 66.654 71.223 1.00 6.19 210 LYS A O 1
ATOM 1525 N N . VAL A 1 83 ? -31.777 64.742 70.066 1.00 5.40 211 VAL A N 1
ATOM 1526 C CA . VAL A 1 83 ? -30.720 65.004 69.106 1.00 5.44 211 VAL A CA 1
ATOM 1527 C C . VAL A 1 83 ? -31.304 64.908 67.698 1.00 5.45 211 VAL A C 1
ATOM 1528 O O . VAL A 1 83 ? -32.358 64.304 67.471 1.00 6.29 211 VAL A O 1
ATOM 1541 N N . THR A 1 84 ? -30.575 65.502 66.765 1.00 5.28 212 THR A N 1
ATOM 1542 C CA . THR A 1 84 ? -30.963 65.520 65.358 1.00 5.50 212 THR A CA 1
ATOM 1543 C C . THR A 1 84 ? -29.872 64.782 64.586 1.00 5.20 212 THR A C 1
ATOM 1544 O O . THR A 1 84 ? -28.791 65.335 64.343 1.00 6.25 212 THR A O 1
ATOM 1555 N N . PHE A 1 85 ? -30.139 63.540 64.205 1.00 5.43 213 PHE A N 1
ATOM 1556 C CA . PHE A 1 85 ? -29.212 62.848 63.329 1.00 5.44 213 PHE A CA 1
ATOM 1557 C C . PHE A 1 85 ? -29.293 63.464 61.936 1.00 5.68 213 PHE A C 1
ATOM 1558 O O . PHE A 1 85 ? -30.340 63.954 61.501 1.00 6.20 213 PHE A O 1
ATOM 1575 N N . GLU A 1 86 ? -28.171 63.425 61.219 1.00 5.93 214 GLU A N 1
ATOM 1576 C CA . GLU A 1 86 ? -28.147 64.092 59.919 1.00 6.25 214 GLU A CA 1
ATOM 1577 C C . GLU A 1 86 ? -29.005 63.384 58.874 1.00 6.18 214 GLU A C 1
ATOM 1578 O O . GLU A 1 86 ? -29.327 63.990 57.847 1.00 7.01 214 GLU A O 1
ATOM 1590 N N . SER A 1 87 ? -29.358 62.118 59.090 1.00 6.17 215 SER A N 1
ATOM 1591 C CA . SER A 1 87 ? -30.091 61.342 58.103 1.00 6.37 215 SER A CA 1
ATOM 1592 C C . SER A 1 87 ? -31.026 60.378 58.810 1.00 6.31 215 SER A C 1
ATOM 1593 O O . SER A 1 87 ? -30.828 60.013 59.972 1.00 6.56 215 SER A O 1
ATOM 1601 N N . ALA A 1 88 ? -32.015 59.918 58.049 1.00 6.85 216 ALA A N 1
ATOM 1602 C CA . ALA A 1 88 ? -32.904 58.878 58.539 1.00 7.22 216 ALA A CA 1
ATOM 1603 C C . ALA A 1 88 ? -32.135 57.595 58.779 1.00 7.05 216 ALA A C 1
ATOM 1604 O O . ALA A 1 88 ? -32.438 56.849 59.714 1.00 7.36 216 ALA A O 1
ATOM 1611 N N . GLU A 1 89 ? -31.139 57.319 57.937 1.00 7.53 217 GLU A N 1
ATOM 1612 C CA . GLU A 1 89 ? -30.354 56.104 58.058 1.00 8.61 217 GLU A CA 1
ATOM 1613 C C . GLU A 1 89 ? -29.571 56.098 59.370 1.00 7.23 217 GLU A C 1
ATOM 1614 O O . GLU A 1 89 ? -29.484 55.072 60.045 1.00 7.79 217 GLU A O 1
ATOM 1626 N N . ALA A 1 90 ? -29.006 57.244 59.754 1.00 6.91 218 ALA A N 1
ATOM 1627 C CA . ALA A 1 90 ? -28.292 57.333 61.024 1.00 6.73 218 ALA A CA 1
ATOM 1628 C C . ALA A 1 90 ? -29.257 57.114 62.190 1.00 6.32 218 ALA A C 1
ATOM 1629 O O . ALA A 1 90 ? -28.954 56.372 63.132 1.00 6.66 218 ALA A O 1
ATOM 1636 N N . ALA A 1 91 ? -30.423 57.750 62.143 1.00 6.04 219 ALA A N 1
ATOM 1637 C CA . ALA A 1 91 ? -31.395 57.552 63.209 1.00 6.00 219 ALA A CA 1
ATOM 1638 C C . ALA A 1 91 ? -31.802 56.086 63.322 1.00 6.34 219 ALA A C 1
ATOM 1639 O O . ALA A 1 91 ? -31.969 55.564 64.436 1.00 6.81 219 ALA A O 1
ATOM 1646 N N . ASP A 1 92 ? -31.997 55.414 62.182 1.00 6.49 220 ASP A N 1
ATOM 1647 C CA . ASP A 1 92 ? -32.377 54.007 62.217 1.00 6.79 220 ASP A CA 1
ATOM 1648 C C . ASP A 1 92 ? -31.283 53.149 62.843 1.00 6.81 220 ASP A C 1
ATOM 1649 O O . ASP A 1 92 ? -31.580 52.202 63.569 1.00 7.51 220 ASP A O 1
ATOM 1658 N N A LYS A 1 93 ? -30.014 53.469 62.577 0.46 7.20 221 LYS A N 1
ATOM 1659 N N B LYS A 1 93 ? -30.019 53.451 62.554 0.54 6.75 221 LYS A N 1
ATOM 1660 C CA A LYS A 1 93 ? -28.929 52.711 63.192 0.46 8.14 221 LYS A CA 1
ATOM 1661 C CA B LYS A 1 93 ? -28.943 52.711 63.200 0.54 6.93 221 LYS A CA 1
ATOM 1662 C C A LYS A 1 93 ? -28.889 52.932 64.701 0.46 7.36 221 LYS A C 1
ATOM 1663 C C B LYS A 1 93 ? -28.988 52.910 64.709 0.54 6.45 221 LYS A C 1
ATOM 1664 O O A LYS A 1 93 ? -28.569 52.007 65.458 0.46 7.35 221 LYS A O 1
ATOM 1665 O O B LYS A 1 93 ? -28.842 51.949 65.472 0.54 7.17 221 LYS A O 1
ATOM 1702 N N . ALA A 1 94 ? -29.201 54.146 65.154 1.00 6.54 222 ALA A N 1
ATOM 1703 C CA . ALA A 1 94 ? -29.268 54.410 66.590 1.00 6.52 222 ALA A CA 1
ATOM 1704 C C . ALA A 1 94 ? -30.378 53.605 67.242 1.00 6.36 222 ALA A C 1
ATOM 1705 O O . ALA A 1 94 ? -30.175 52.969 68.284 1.00 6.61 222 ALA A O 1
ATOM 1712 N N . VAL A 1 95 ? -31.575 53.645 66.645 1.00 6.48 223 VAL A N 1
ATOM 1713 C CA . VAL A 1 95 ? -32.710 52.929 67.219 1.00 6.61 223 VAL A CA 1
ATOM 1714 C C . VAL A 1 95 ? -32.469 51.419 67.214 1.00 7.01 223 VAL A C 1
ATOM 1715 O O . VAL A 1 95 ? -32.771 50.735 68.193 1.00 7.34 223 VAL A O 1
ATOM 1728 N N A TYR A 1 96 ? -31.910 50.870 66.127 0.69 6.85 224 TYR A N 1
ATOM 1729 N N B TYR A 1 96 ? -31.879 50.883 66.140 0.31 7.42 224 TYR A N 1
ATOM 1730 C CA A TYR A 1 96 ? -31.605 49.443 66.123 0.69 7.62 224 TYR A CA 1
ATOM 1731 C CA B TYR A 1 96 ? -31.607 49.449 66.100 0.31 8.09 224 TYR A CA 1
ATOM 1732 C C A TYR A 1 96 ? -30.621 49.081 67.229 0.69 7.50 224 TYR A C 1
ATOM 1733 C C B TYR A 1 96 ? -30.458 49.036 67.013 0.31 8.73 224 TYR A C 1
ATOM 1734 O O A TYR A 1 96 ? -30.766 48.045 67.890 0.69 8.14 224 TYR A O 1
ATOM 1735 O O B TYR A 1 96 ? -30.358 47.856 67.358 0.31 9.88 224 TYR A O 1
ATOM 1770 N N A SER A 1 97 ? -29.598 49.916 67.417 0.69 7.01 225 SER A N 1
ATOM 1771 N N B SER A 1 97 ? -29.609 49.971 67.424 0.31 8.51 225 SER A N 1
ATOM 1772 C CA A SER A 1 97 ? -28.547 49.636 68.381 0.69 8.16 225 SER A CA 1
ATOM 1773 C CA B SER A 1 97 ? -28.543 49.663 68.367 0.31 8.91 225 SER A CA 1
ATOM 1774 C C A SER A 1 97 ? -29.034 49.756 69.813 0.69 7.83 225 SER A C 1
ATOM 1775 C C B SER A 1 97 ? -28.955 49.898 69.814 0.31 8.65 225 SER A C 1
ATOM 1776 O O A SER A 1 97 ? -28.399 49.191 70.714 0.69 9.39 225 SER A O 1
ATOM 1777 O O B SER A 1 97 ? -28.178 49.600 70.731 0.31 9.55 225 SER A O 1
ATOM 1792 N N . SER A 1 98 ? -30.135 50.446 70.046 1.00 8.53 226 SER A N 1
ATOM 1793 C CA . SER A 1 98 ? -30.608 50.730 71.389 1.00 7.94 226 SER A CA 1
ATOM 1794 C C . SER A 1 98 ? -31.034 49.442 72.101 1.00 7.66 226 SER A C 1
ATOM 1795 O O . SER A 1 98 ? -31.654 48.596 71.472 1.00 10.01 226 SER A O 1
ATOM 1804 N N . PRO A 1 99 ? -30.781 49.325 73.409 1.00 6.92 227 PRO A N 1
ATOM 1805 C CA . PRO A 1 99 ? -30.022 50.241 74.248 1.00 6.35 227 PRO A CA 1
ATOM 1806 C C . PRO A 1 99 ? -28.525 49.942 74.200 1.00 6.25 227 PRO A C 1
ATOM 1807 O O . PRO A 1 99 ? -28.094 48.833 73.882 1.00 7.45 227 PRO A O 1
ATOM 1818 N N . GLN A 1 100 ? -27.756 50.959 74.557 1.00 6.21 228 GLN A N 1
ATOM 1819 C CA . GLN A 1 100 ? -26.305 50.867 74.664 1.00 6.17 228 GLN A CA 1
ATOM 1820 C C . GLN A 1 100 ? -25.887 51.113 76.110 1.00 6.37 228 GLN A C 1
ATOM 1821 O O . GLN A 1 100 ? -26.443 51.982 76.787 1.00 7.14 228 GLN A O 1
ATOM 1835 N N A LEU A 1 101 ? -24.900 50.365 76.579 0.80 6.90 229 LEU A N 1
ATOM 1836 N N B LEU A 1 101 ? -24.895 50.352 76.559 0.20 7.11 229 LEU A N 1
ATOM 1837 C CA A LEU A 1 101 ? -24.405 50.521 77.941 0.80 7.24 229 LEU A CA 1
ATOM 1838 C CA B LEU A 1 101 ? -24.341 50.518 77.895 0.20 7.92 229 LEU A CA 1
ATOM 1839 C C A LEU A 1 101 ? -23.375 51.646 77.959 0.80 7.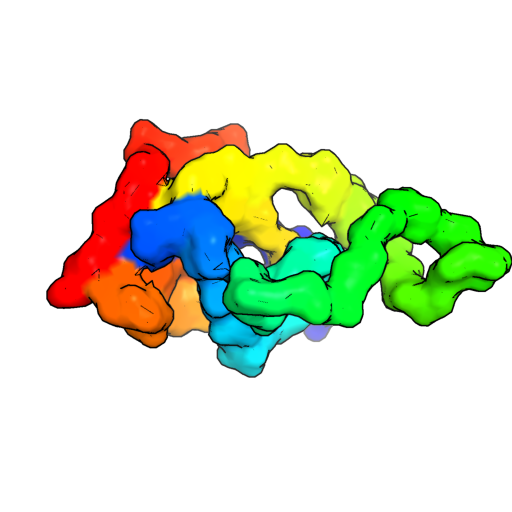41 229 LEU A C 1
ATOM 1840 C C B LEU A 1 101 ? -23.380 51.696 77.889 0.20 6.90 229 LEU A C 1
ATOM 1841 O O A LEU A 1 101 ? -22.322 51.541 77.317 0.80 9.14 229 LEU A O 1
ATOM 1842 O O B LEU A 1 101 ? -22.393 51.697 77.143 0.20 6.73 229 LEU A O 1
ATOM 1873 N N . ILE A 1 102 ? -23.666 52.701 78.713 1.00 6.78 230 ILE A N 1
ATOM 1874 C CA . ILE A 1 102 ? -22.851 53.912 78.761 1.00 7.32 230 ILE A CA 1
ATOM 1875 C C . ILE A 1 102 ? -22.658 54.270 80.231 1.00 7.64 230 ILE A C 1
ATOM 1876 O O . ILE A 1 102 ? -23.609 54.662 80.918 1.00 7.37 230 ILE A O 1
ATOM 1892 N N A GLN A 1 103 ? -21.441 54.043 80.715 0.53 9.11 231 GLN A N 1
ATOM 1893 N N B GLN A 1 103 ? -21.436 54.114 80.727 0.47 7.83 231 GLN A N 1
ATOM 1894 C CA A GLN A 1 103 ? -21.050 54.327 82.090 0.53 10.50 231 GLN A CA 1
ATOM 1895 C CA B GLN A 1 103 ? -21.124 54.405 82.131 0.47 7.79 231 GLN A CA 1
ATOM 1896 C C A GLN A 1 103 ? -22.067 53.781 83.088 0.53 10.57 231 GLN A C 1
ATOM 1897 C C B GLN A 1 103 ? -22.155 53.794 83.080 0.47 8.30 231 GLN A C 1
ATOM 1898 O O A GLN A 1 103 ? -22.553 54.472 83.987 0.53 10.92 231 GLN A O 1
ATOM 1899 O O B GLN A 1 103 ? -22.738 54.461 83.943 0.47 8.46 231 GLN A O 1
ATOM 1926 N N . GLY A 1 104 ? -22.369 52.496 82.913 1.00 10.03 232 GLY A N 1
ATOM 1927 C CA . GLY A 1 104 ? -23.161 51.757 83.861 1.00 10.83 232 GLY A CA 1
ATOM 1928 C C . GLY A 1 104 ? -24.646 51.941 83.731 1.00 9.19 232 GLY A C 1
ATOM 1929 O O . GLY A 1 104 ? -25.382 51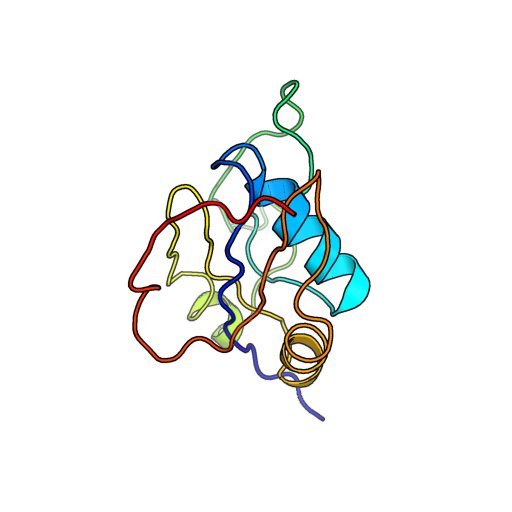.477 84.613 1.00 10.42 232 GLY A O 1
ATOM 1933 N N . HIS A 1 105 ? -25.099 52.590 82.659 1.00 7.41 233 HIS A N 1
ATOM 1934 C CA . HIS A 1 105 ? -26.502 52.881 82.431 1.00 6.61 233 HIS A CA 1
ATOM 1935 C C . HIS A 1 105 ? -26.894 52.423 81.040 1.00 6.72 233 HIS A C 1
ATOM 1936 O O . HIS A 1 105 ? -26.107 52.523 80.087 1.00 7.76 233 HIS A O 1
ATOM 1950 N N . LEU A 1 106 ? -28.127 51.946 80.914 1.00 6.35 234 LEU A N 1
ATOM 1951 C CA . LEU A 1 106 ? -28.683 51.612 79.605 1.00 6.29 234 LEU A CA 1
ATOM 1952 C C . LEU A 1 106 ? -29.296 52.870 79.008 1.00 6.06 234 LEU A C 1
ATOM 1953 O O . LEU A 1 106 ? -30.247 53.438 79.548 1.00 7.26 234 LEU A O 1
ATOM 1969 N N . VAL A 1 107 ? -28.725 53.293 77.878 1.00 5.89 235 VAL A N 1
ATOM 1970 C CA . VAL A 1 107 ? -29.143 54.501 77.194 1.00 5.61 235 VAL A CA 1
ATOM 1971 C C . VAL A 1 107 ? -29.891 54.091 75.934 1.00 5.30 235 VAL A C 1
ATOM 1972 O O . VAL A 1 107 ? -29.330 53.427 75.038 1.00 5.91 235 VAL A O 1
ATOM 1985 N N . TYR A 1 108 ? -31.151 54.461 75.901 1.00 5.39 236 TYR A N 1
ATOM 1986 C CA . TYR A 1 108 ? -32.075 54.129 74.839 1.00 5.51 236 TYR A CA 1
ATOM 1987 C C . TYR A 1 108 ? -32.075 55.245 73.803 1.00 5.68 236 TYR A C 1
ATOM 1988 O O . TYR A 1 108 ? -31.880 56.416 74.122 1.00 6.98 236 TYR A O 1
ATOM 2006 N N . ALA A 1 109 ? -32.352 54.848 72.563 1.00 5.78 237 ALA A N 1
ATOM 2007 C CA . ALA A 1 109 ? -32.557 55.756 71.449 1.00 5.67 237 ALA A CA 1
ATOM 2008 C C . ALA A 1 109 ? -33.920 55.430 70.873 1.00 6.08 237 ALA A C 1
ATOM 2009 O O . ALA A 1 109 ? -34.169 54.282 70.484 1.00 7.51 237 ALA A O 1
ATOM 2016 N N A GLU A 1 110 ? -34.777 56.440 70.806 0.47 5.58 238 GLU A N 1
ATOM 2017 N N B GLU A 1 110 ? -34.803 56.432 70.833 0.53 6.40 238 GLU A N 1
ATOM 2018 C CA A GLU A 1 110 ? -36.131 56.271 70.310 0.47 5.82 238 GLU A CA 1
ATOM 2019 C CA B GLU A 1 110 ? -36.170 56.261 70.346 0.53 7.47 238 GLU A CA 1
ATOM 2020 C C A GLU A 1 110 ? -36.424 57.403 69.354 0.47 5.64 238 GLU A C 1
ATOM 2021 C C B GLU A 1 110 ? -36.510 57.410 69.416 0.53 6.49 238 GLU A C 1
ATOM 2022 O O A GLU A 1 110 ? -35.948 58.522 69.530 0.47 6.20 238 GLU A O 1
ATOM 2023 O O B GLU A 1 110 ? -36.165 58.559 69.689 0.53 6.52 238 GLU A O 1
ATOM 2046 N N . TYR A 1 111 ? -37.217 57.133 68.322 1.00 6.42 239 TYR A N 1
ATOM 2047 C CA . TYR A 1 111 ? -37.607 58.226 67.447 1.00 6.66 239 TYR A CA 1
ATOM 2048 C C . TYR A 1 111 ? -38.403 59.261 68.234 1.00 6.91 239 TYR A C 1
ATOM 2049 O O . TYR A 1 111 ? -39.271 58.916 69.042 1.00 7.56 239 TYR A O 1
ATOM 2067 N N . TYR A 1 112 ? -38.156 60.529 67.948 1.00 7.06 240 TYR A N 1
ATOM 2068 C CA . TYR A 1 112 ? -38.954 61.596 68.528 1.00 7.31 240 TYR A CA 1
ATOM 2069 C C . TYR A 1 112 ? -40.362 61.584 67.922 1.00 7.64 240 TYR A C 1
ATOM 2070 O O . TYR A 1 112 ? -40.514 61.532 66.704 1.00 9.36 240 TYR A O 1
ATOM 2088 N N . LYS A 1 113 ? -41.377 61.647 68.785 1.00 7.42 241 LYS A N 1
ATOM 2089 C CA . LYS A 1 113 ? -42.786 61.520 68.402 1.00 8.24 241 LYS A CA 1
ATOM 2090 C C . LYS A 1 113 ? -43.606 62.714 68.862 1.00 8.05 241 LYS A C 1
ATOM 2091 O O . LYS A 1 113 ? -44.819 62.597 69.047 1.00 9.14 241 LYS A O 1
ATOM 2110 N N . GLY A 1 114 ? -42.965 63.867 69.040 1.00 8.21 242 GLY A N 1
ATOM 2111 C CA . GLY A 1 114 ? -43.672 65.097 69.330 1.00 9.12 242 GLY A CA 1
ATOM 2112 C C . GLY A 1 114 ? -43.833 65.428 70.792 1.00 9.68 242 GLY A C 1
ATOM 2113 O O . GLY A 1 114 ? -44.437 66.464 71.112 1.00 11.55 242 GLY A O 1
ATOM 2117 N N . VAL A 1 115 ? -43.323 64.583 71.678 1.00 9.46 243 VAL A N 1
ATOM 2118 C CA . VAL A 1 115 ?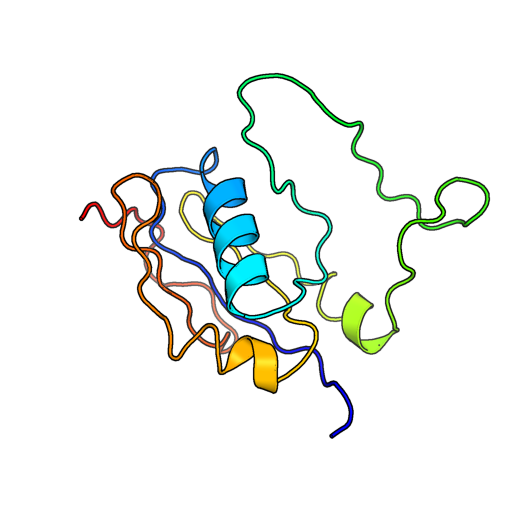 -43.492 64.749 73.115 1.00 10.04 243 VAL A CA 1
ATOM 2119 C C . VAL A 1 115 ? -42.190 64.370 73.804 1.00 9.26 243 VAL A C 1
ATOM 2120 O O . VAL A 1 115 ? -41.389 63.576 73.292 1.00 9.87 243 VAL A O 1
ATOM 2133 N N . PRO A 1 116 ? -41.960 64.908 74.997 1.00 9.58 244 PRO A N 1
ATOM 2134 C CA . PRO A 1 116 ? -40.823 64.446 75.799 1.00 9.74 244 PRO A CA 1
ATOM 2135 C C . PRO A 1 116 ? -41.123 63.083 76.392 1.00 10.34 244 PRO A C 1
ATOM 2136 O O . PRO A 1 116 ? -42.280 62.649 76.430 1.00 11.89 244 PRO A O 1
ATOM 2147 N N . PRO A 1 117 ? -40.108 62.387 76.901 1.00 10.62 245 PRO A N 1
ATOM 2148 C CA . PRO A 1 117 ? -40.369 61.166 77.673 1.00 11.80 245 PRO A CA 1
ATOM 2149 C C . PRO A 1 117 ? -41.271 61.468 78.859 1.00 11.25 245 PRO A C 1
ATOM 2150 O O . PRO A 1 117 ? -41.169 62.519 79.481 1.00 12.62 245 PRO A O 1
ATOM 2161 N N . ALA A 1 118 ? -42.119 60.499 79.220 1.00 12.13 246 ALA A N 1
ATOM 2162 C CA . ALA A 1 118 ? -43.008 60.685 80.364 1.00 12.67 246 ALA A CA 1
ATOM 2163 C C . ALA A 1 118 ? -42.248 60.708 81.676 1.00 11.54 246 ALA A C 1
ATOM 2164 O O . ALA A 1 118 ? -42.707 61.321 82.650 1.00 14.41 246 ALA A O 1
ATOM 2171 N N A GLN A 1 119 ? -41.102 60.036 81.713 0.58 10.46 247 GLN A N 1
ATOM 2172 N N B GLN A 1 119 ? -41.095 60.047 81.727 0.42 10.88 247 GLN A N 1
ATOM 2173 C CA A GLN A 1 119 ? -40.267 59.915 82.895 0.58 10.91 247 GLN A CA 1
ATOM 2174 C CA B GLN A 1 119 ? -40.221 60.070 82.888 0.42 11.32 247 GLN A CA 1
ATOM 2175 C C A GLN A 1 119 ? -38.870 60.389 82.545 0.58 10.81 247 GLN A C 1
ATOM 2176 C C B GLN A 1 119 ? -38.845 60.577 82.491 0.42 9.19 247 GLN A C 1
ATOM 2177 O O A GLN A 1 119 ? -38.290 59.934 81.558 0.58 12.09 247 GLN A O 1
ATOM 2178 O O B GLN A 1 119 ? -38.368 60.327 81.381 0.42 10.00 247 GLN A O 1
ATOM 2205 N N A ASP A 1 120 ? -38.333 61.280 83.364 0.58 9.69 248 ASP A N 1
ATOM 2206 N N B ASP A 1 120 ? -38.230 61.298 83.419 0.42 8.19 248 ASP A N 1
ATOM 2207 C CA A ASP A 1 120 ? -36.952 61.749 83.240 0.58 9.13 248 ASP A CA 1
ATOM 2208 C CA B ASP A 1 120 ? -36.854 61.781 83.321 0.42 7.00 248 ASP A CA 1
ATOM 2209 C C A ASP A 1 120 ? -36.153 61.006 84.306 0.58 8.62 248 ASP A C 1
ATOM 2210 C C B ASP A 1 120 ? -36.083 60.929 84.324 0.42 6.81 248 ASP A C 1
ATOM 2211 O O A ASP A 1 120 ? -36.102 61.422 85.460 0.58 9.35 248 ASP A O 1
ATOM 2212 O O B ASP A 1 120 ? -36.163 61.169 85.530 0.42 8.12 248 ASP A O 1
ATOM 2229 N N A GLU A 1 121 ? -35.571 59.864 83.931 0.58 8.71 249 GLU A N 1
ATOM 2230 N N B GLU A 1 121 ? -35.384 59.898 83.837 0.42 6.65 249 GLU A N 1
ATOM 2231 C CA A GLU A 1 121 ? -34.959 58.985 84.921 0.58 9.15 249 GLU A CA 1
ATOM 2232 C CA B GLU A 1 121 ? -35.078 58.743 84.679 0.42 7.52 249 GLU A CA 1
ATOM 2233 C C A GLU A 1 121 ? -33.796 58.183 84.336 0.58 8.51 249 GLU A C 1
ATOM 2234 C C B GLU A 1 121 ? -33.765 58.076 84.260 0.42 7.18 249 GLU A C 1
ATOM 2235 O O A GLU A 1 121 ? -33.787 57.792 83.167 0.58 9.47 249 GLU A O 1
ATOM 2236 O O B GLU A 1 121 ? -33.604 57.673 83.102 0.42 6.79 249 GLU A O 1
ATOM 2259 N N . ALA A 1 122 ? -32.844 57.909 85.216 1.00 7.50 250 ALA A N 1
ATOM 2260 C CA . ALA A 1 122 ? -31.682 57.073 84.959 1.00 6.87 250 ALA A CA 1
ATOM 2261 C C . ALA A 1 122 ? -32.075 55.599 84.932 1.00 7.03 250 ALA A C 1
ATOM 2262 O O . ALA A 1 122 ? -32.961 55.166 85.676 1.00 8.04 250 ALA A O 1
ATOM 2269 N N A ILE A 1 123 ? -31.383 54.833 84.091 0.14 7.26 251 ILE A N 1
ATOM 2270 N N B ILE A 1 123 ? -31.378 54.830 84.099 0.86 6.60 251 ILE A N 1
ATOM 2271 C CA A ILE A 1 123 ? -31.598 53.393 83.954 0.14 7.75 251 ILE A CA 1
ATOM 2272 C CA B ILE A 1 123 ? -31.587 53.388 83.995 0.86 7.11 251 ILE A CA 1
ATOM 2273 C C A ILE A 1 123 ? -30.286 52.678 84.268 0.14 8.01 251 ILE A C 1
ATOM 2274 C C B ILE A 1 123 ? -30.267 52.689 84.267 0.86 7.10 251 ILE A C 1
ATOM 2275 O O A ILE A 1 123 ? -29.565 52.287 83.340 0.14 7.97 251 ILE A O 1
ATOM 2276 O O B ILE A 1 123 ? -29.529 52.318 83.346 0.86 7.55 251 ILE A O 1
ATOM 2307 N N . PRO A 1 124 ? -29.923 52.486 85.540 1.00 8.60 252 PRO A N 1
ATOM 2308 C CA . PRO A 1 124 ? -28.716 51.735 85.837 1.00 10.38 252 PRO A CA 1
ATOM 2309 C C . PRO A 1 124 ? -28.835 50.325 85.292 1.00 12.11 252 PRO A C 1
ATOM 2310 O O . PRO A 1 124 ? -29.891 49.699 85.374 1.00 13.75 252 PRO A O 1
ATOM 2321 N N . ASP A 1 125 ? -27.733 49.835 84.733 1.00 15.26 253 ASP A N 1
ATOM 2322 C CA . ASP A 1 125 ? -27.667 48.481 84.200 1.00 23.26 253 ASP A CA 1
ATOM 2323 C C . ASP A 1 125 ? -27.686 47.460 85.327 1.00 26.08 253 ASP A C 1
ATOM 2324 O O . ASP A 1 125 ? -28.223 46.358 85.182 1.00 27.00 253 ASP A O 1
#

Solvent-accessible surface area: 7584 Å² total; per-residue (Å²): 94,133,119,106,6,28,19,0,8,0,55,0,0,135,42,48,112,24,27,32,11,0,0,52,58,0,36,140,66,3,23,42,4,12,11,62,51,84,57,88,52,73,121,101,107,145,151,186,154,40,113,90,130,72,94,85,142,30,168,77,147,90,31,63,106,94,12,44,60,48,20,86,91,72,59,62,24,80,30,20,0,0,0,0,0,32,6,40,94,4,0,71,113,0,40,190,32,26,56,45,106,11,99,41,19,43,0,57,2,70,96,36,168,50,95,81,32,100,114,69,90,33,45,92,125

Foldseek 3Di:
DDFQKFKKKKFAADWQQQVLQSQLVLCVQQHDWLAPDHNDGVPDDDDDDDPDDPVVVDPPDDDDPRNVVVNVVWDADTTMTMTIGRHPRSLVRQQVPAFDQTPQWTIHIGGDDPDDDPDRHHGGD

Sequence (125 aa):
GPPHMPPTEVIILRGYRNAQQHQYAAINHYEQIAGRICEDDYYPREPPVEESSRRYKKSEELRDPAFTHRRALTPEERAKKVNRAMSGEHWVKVTFESAEAADKKAVYYSSSPQLLIQQGHLVYAEEYYKGVPPAQQDDEEAIIPD

B-factor: mean 14.43, std 10.16, range [4.79, 61.94]

Secondary structure (DSSP, 8-state):
-----EEEEEE--SSGGGHHHHHHHHHHHH--B-S----S-TTS----------TTT--SPPPPHHHHHHHTS--B-SSEEEEEESSHHHHHHHHHH-SEEETTEEEEEEE--SS--S-----B-